Protein AF-A0A6V7YB68-F1 (afdb_monomer_lite)

InterPro domains:
  IPR001752 Kinesin motor domain [PF00225] (3-56)
  IPR001752 Kinesin motor domain [PS50067] (1-56)
  IPR027417 P-loop containing nucleoside triphosphate hydrolase [SSF52540] (2-75)
  IPR036961 Kinesin motor domain superfamily [G3DSA:3.40.850.10] (1-82)
  IPR047149 Kinesin-like protein KIF11-like [PTHR47970] (3-77)

Organism: Meloidogyne enterolobii (NCBI:txid390850)

pLDDT: mean 73.9, std 17.02, range [36.0, 94.44]

Secondary structure (DSSP, 8-state):
-------TTS-HHHHHTTTTTTSSSEEEEEE----SGGGHHHHHHHHHHHHHHTT--------GGGTTTS-SS-S----EEEEEE-

Radius of gyration: 16.35 Å; chains: 1; bounding box: 43×23×45 Å

Structure (mmCIF, N/CA/C/O backbone):
data_AF-A0A6V7YB68-F1
#
_entry.id   AF-A0A6V7YB68-F1
#
loop_
_atom_site.group_PDB
_atom_site.id
_atom_site.type_symbol
_atom_site.label_atom_id
_atom_site.label_alt_id
_atom_site.label_comp_id
_atom_site.label_asym_id
_atom_site.label_entity_id
_atom_site.label_seq_id
_atom_site.pdbx_PDB_ins_code
_atom_site.Cartn_x
_atom_site.Cartn_y
_atom_site.Cartn_z
_atom_site.occupancy
_atom_site.B_iso_or_equiv
_atom_site.auth_seq_id
_atom_site.auth_comp_id
_atom_site.auth_asym_id
_atom_site.auth_atom_id
_atom_site.pdbx_PDB_model_num
ATOM 1 N N . MET A 1 1 ? 9.736 0.560 25.984 1.00 39.53 1 MET A N 1
ATOM 2 C CA . MET A 1 1 ? 9.309 -0.145 24.757 1.00 39.53 1 MET A CA 1
ATOM 3 C C . MET A 1 1 ? 8.655 0.885 23.850 1.00 39.53 1 MET A C 1
ATOM 5 O O . MET A 1 1 ? 7.478 1.167 24.016 1.00 39.53 1 MET A O 1
ATOM 9 N N . GLY A 1 2 ? 9.450 1.569 23.024 1.00 45.38 2 GLY A N 1
ATOM 10 C CA . GLY A 1 2 ? 8.948 2.646 22.169 1.00 45.38 2 GLY A CA 1
ATOM 11 C C . GLY A 1 2 ? 8.125 2.062 21.029 1.00 45.38 2 GLY A C 1
ATOM 12 O O . GLY A 1 2 ? 8.618 1.205 20.300 1.00 45.38 2 GLY A O 1
ATOM 13 N N . SER A 1 3 ? 6.877 2.497 20.886 1.00 59.19 3 SER A N 1
ATOM 14 C CA . SER A 1 3 ? 6.111 2.274 19.662 1.00 59.19 3 SER A CA 1
ATOM 15 C C . SER A 1 3 ? 6.931 2.814 18.490 1.00 59.19 3 SER A C 1
ATOM 17 O O . SER A 1 3 ? 7.274 3.997 18.495 1.00 59.19 3 SER A O 1
ATOM 19 N N . SER A 1 4 ? 7.286 1.955 17.531 1.00 67.75 4 SER A N 1
ATOM 20 C CA . SER A 1 4 ? 7.987 2.377 16.316 1.00 67.75 4 SER A CA 1
ATOM 21 C C . SER A 1 4 ? 7.165 3.488 15.659 1.00 67.75 4 SER A C 1
ATOM 23 O O . SER A 1 4 ? 6.004 3.274 15.312 1.00 67.75 4 SER A O 1
ATOM 25 N N . HIS A 1 5 ? 7.705 4.709 15.626 1.00 77.44 5 HIS A N 1
ATOM 26 C CA . HIS A 1 5 ? 6.979 5.880 15.147 1.00 77.44 5 HIS A CA 1
ATOM 27 C C . HIS A 1 5 ? 6.763 5.741 13.641 1.00 77.44 5 HIS A C 1
ATOM 29 O O . HIS A 1 5 ? 7.714 5.836 12.867 1.00 77.44 5 HIS A O 1
ATOM 35 N N . ILE A 1 6 ? 5.516 5.515 13.228 1.00 76.88 6 ILE A N 1
ATOM 36 C CA . ILE A 1 6 ? 5.163 5.445 11.812 1.00 76.88 6 ILE A CA 1
ATOM 37 C C . ILE A 1 6 ? 5.022 6.886 11.289 1.00 76.88 6 ILE A C 1
ATOM 39 O O . ILE A 1 6 ? 4.220 7.655 11.830 1.00 76.88 6 ILE A O 1
ATOM 43 N N . PRO A 1 7 ? 5.787 7.289 10.261 1.00 80.94 7 PRO A N 1
ATOM 44 C CA . PRO A 1 7 ? 5.917 8.685 9.848 1.00 80.94 7 PRO A CA 1
ATOM 45 C C . PRO A 1 7 ? 4.737 9.202 8.999 1.00 80.94 7 PRO A C 1
ATOM 47 O O . PRO A 1 7 ? 4.909 9.797 7.937 1.00 80.94 7 PRO A O 1
ATOM 50 N N . TYR A 1 8 ? 3.497 9.067 9.478 1.00 80.25 8 TYR A N 1
ATOM 51 C CA . TYR A 1 8 ? 2.315 9.588 8.767 1.00 80.25 8 TYR A CA 1
ATOM 52 C C . TYR A 1 8 ? 2.336 11.112 8.570 1.00 80.25 8 TYR A C 1
ATOM 54 O O . TYR A 1 8 ? 1.585 11.647 7.765 1.00 80.25 8 TYR A O 1
ATOM 62 N N . ARG A 1 9 ? 3.181 11.839 9.313 1.00 81.94 9 ARG A N 1
ATO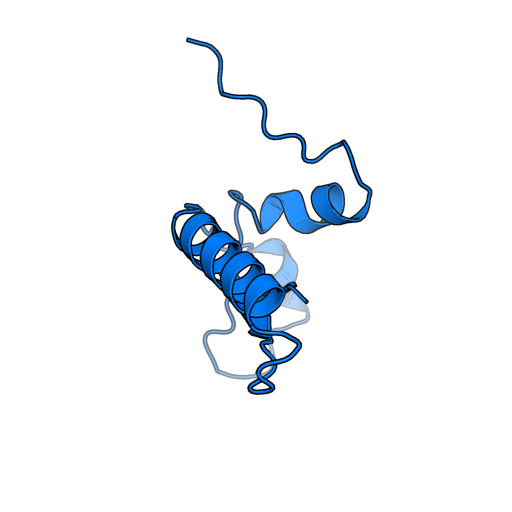M 63 C CA . ARG A 1 9 ? 3.270 13.306 9.258 1.00 81.94 9 ARG A CA 1
ATOM 64 C C . ARG A 1 9 ? 4.243 13.837 8.210 1.00 81.94 9 ARG A C 1
ATOM 66 O O . ARG A 1 9 ? 4.265 15.046 7.999 1.00 81.94 9 ARG A O 1
ATOM 73 N N . GLU A 1 10 ? 5.013 12.970 7.560 1.00 82.69 10 GLU A N 1
ATOM 74 C CA . GLU A 1 10 ? 5.987 13.387 6.545 1.00 82.69 10 GLU A CA 1
ATOM 75 C C . GLU A 1 10 ? 5.322 13.866 5.249 1.00 82.69 10 GLU A C 1
ATOM 77 O O . GLU A 1 10 ? 5.898 14.678 4.529 1.00 82.69 10 GLU A O 1
ATOM 82 N N . SER A 1 11 ? 4.082 13.446 4.965 1.00 87.75 11 SER A N 1
ATOM 83 C CA . SER A 1 11 ? 3.335 13.931 3.804 1.00 87.75 11 SER A CA 1
ATOM 84 C C . SER A 1 11 ? 1.864 14.191 4.124 1.00 87.75 11 SER A C 1
ATOM 86 O O . SER A 1 11 ? 1.267 13.580 5.010 1.00 87.75 11 SER A O 1
ATOM 88 N N . LYS A 1 12 ? 1.239 15.097 3.361 1.00 82.75 12 LYS A N 1
ATOM 89 C CA . LYS A 1 12 ? -0.209 15.342 3.467 1.00 82.75 12 LYS A CA 1
ATOM 90 C C . LYS A 1 12 ? -1.023 14.099 3.088 1.00 82.75 12 LYS A C 1
ATOM 92 O O . LYS A 1 12 ? -2.061 13.863 3.694 1.00 82.75 12 LYS A O 1
ATOM 97 N N . LEU A 1 13 ? -0.539 13.305 2.129 1.00 83.50 13 LEU A N 1
ATOM 98 C CA . LEU A 1 13 ? -1.200 12.083 1.668 1.00 83.50 13 LEU A CA 1
ATOM 99 C C . LEU A 1 13 ? -1.199 11.009 2.761 1.00 83.50 13 LEU A C 1
ATOM 101 O O . LEU A 1 13 ? -2.260 10.512 3.128 1.00 83.50 13 LEU A O 1
ATOM 105 N N . THR A 1 14 ? -0.039 10.714 3.353 1.00 82.56 14 THR A N 1
ATOM 106 C CA . THR A 1 14 ? 0.079 9.721 4.436 1.00 82.56 14 THR A CA 1
ATOM 107 C C . THR A 1 14 ? -0.639 10.148 5.713 1.00 82.56 14 THR A C 1
ATOM 109 O O . THR A 1 14 ? -1.076 9.288 6.472 1.00 82.56 14 THR A O 1
ATOM 112 N N . ARG A 1 15 ? -0.838 11.456 5.923 1.00 82.69 15 ARG A N 1
ATOM 113 C CA . ARG A 1 15 ? -1.652 11.983 7.025 1.00 82.69 15 ARG A CA 1
ATOM 114 C C . ARG A 1 15 ? -3.145 11.741 6.823 1.00 82.69 15 ARG A C 1
ATOM 116 O O . ARG A 1 15 ? -3.833 11.430 7.787 1.00 82.69 15 ARG A O 1
ATOM 123 N N . ILE A 1 16 ? -3.645 11.893 5.596 1.00 81.12 16 ILE A N 1
ATOM 124 C CA . ILE A 1 16 ? -5.050 11.600 5.267 1.00 81.12 16 ILE A CA 1
ATOM 125 C C . ILE A 1 16 ? -5.299 10.087 5.329 1.00 81.12 16 ILE A C 1
ATOM 127 O O . ILE A 1 16 ? -6.321 9.657 5.847 1.00 81.12 16 ILE A O 1
ATOM 131 N N . LEU A 1 17 ? -4.337 9.283 4.868 1.00 82.06 17 LEU A N 1
ATOM 132 C CA . LEU A 1 17 ? -4.415 7.817 4.856 1.00 82.06 17 LEU A CA 1
ATOM 133 C C . LEU A 1 17 ? -3.988 7.154 6.174 1.00 82.06 17 LEU A C 1
ATOM 135 O O . LEU A 1 17 ? -3.819 5.936 6.219 1.00 82.06 17 LEU A O 1
ATOM 139 N N . GLN A 1 18 ? -3.786 7.925 7.244 1.00 82.50 18 GLN A N 1
ATOM 140 C CA . GLN A 1 18 ? -3.328 7.391 8.527 1.00 82.50 18 GLN A CA 1
ATOM 141 C C . GLN A 1 18 ? -4.283 6.313 9.061 1.00 82.50 18 GLN A C 1
ATOM 143 O O . GLN A 1 18 ? -3.830 5.277 9.546 1.00 82.50 18 GLN A O 1
ATOM 148 N N . ASP A 1 19 ? -5.593 6.527 8.912 1.00 79.06 19 ASP A N 1
ATOM 149 C CA . ASP A 1 19 ? -6.605 5.559 9.343 1.00 79.06 19 ASP A CA 1
ATOM 150 C C . ASP A 1 19 ? -6.621 4.292 8.474 1.00 79.06 19 ASP A C 1
ATOM 152 O O . ASP A 1 19 ? -6.947 3.212 8.972 1.00 79.06 19 ASP A O 1
ATOM 156 N N . SER A 1 20 ? -6.203 4.404 7.211 1.00 81.25 20 SER A N 1
ATOM 157 C CA . SER A 1 20 ? -6.107 3.291 6.263 1.00 81.25 20 SER A CA 1
ATOM 158 C C . SER A 1 20 ? -4.830 2.454 6.449 1.00 81.25 20 SER A C 1
ATOM 160 O O . SER A 1 20 ? -4.792 1.267 6.135 1.00 81.25 20 SER A O 1
ATOM 162 N N . LEU A 1 21 ? -3.757 3.036 6.982 1.00 82.31 21 LEU A N 1
ATOM 163 C CA . LEU A 1 21 ? -2.444 2.393 7.092 1.00 82.31 21 LEU A CA 1
ATOM 164 C C . LEU A 1 21 ? -2.136 1.946 8.528 1.00 82.31 21 LEU A C 1
ATOM 166 O O . LEU A 1 21 ? -1.081 2.281 9.057 1.00 82.31 21 LEU A O 1
ATOM 170 N N . GLY A 1 22 ? -3.031 1.191 9.164 1.00 78.19 22 GLY A N 1
ATOM 171 C CA . GLY A 1 22 ? -2.882 0.706 10.547 1.00 78.19 22 GLY A CA 1
ATOM 172 C C . GLY A 1 22 ? -3.933 1.233 11.527 1.00 78.19 22 GLY A C 1
ATOM 173 O O . GLY A 1 22 ? -3.777 1.066 12.736 1.00 78.19 22 GLY A O 1
ATOM 174 N N . GLY A 1 23 ? -4.983 1.887 11.026 1.00 82.50 23 GLY A N 1
ATOM 175 C CA . GLY A 1 23 ? -6.060 2.450 11.832 1.00 82.50 23 GLY A CA 1
ATOM 176 C C . GLY A 1 23 ? -7.349 1.632 11.776 1.00 82.50 23 GLY A C 1
ATOM 177 O O . GLY A 1 23 ? -7.346 0.401 11.878 1.00 82.50 23 GLY A O 1
ATOM 178 N N . LYS A 1 24 ? -8.469 2.351 11.670 1.00 79.50 24 LYS A N 1
ATOM 179 C CA . LYS A 1 24 ? -9.827 1.847 11.922 1.00 79.50 24 LYS A CA 1
ATOM 180 C C . LYS A 1 24 ? -10.619 1.485 10.669 1.00 79.50 24 LYS A C 1
ATOM 182 O O . LYS A 1 24 ? -11.800 1.155 10.784 1.00 79.50 24 LYS A O 1
ATOM 187 N N . THR A 1 25 ? -10.015 1.536 9.484 1.00 78.50 25 THR A N 1
ATOM 188 C CA . THR A 1 25 ? -10.716 1.236 8.229 1.00 78.50 25 THR A CA 1
ATOM 189 C C . THR A 1 25 ? -10.286 -0.102 7.640 1.00 78.50 25 THR A C 1
ATOM 191 O O . THR A 1 25 ? -9.240 -0.667 7.973 1.00 78.50 25 THR A O 1
ATOM 194 N N . ILE A 1 26 ? -11.133 -0.658 6.773 1.00 79.38 26 ILE A N 1
ATOM 195 C CA . ILE A 1 26 ? -10.708 -1.756 5.910 1.00 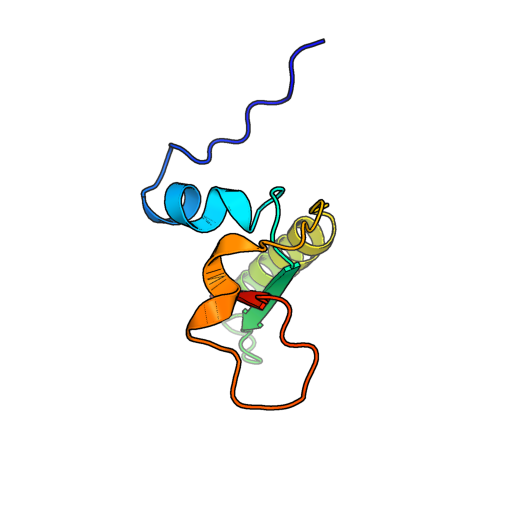79.38 26 ILE A CA 1
ATOM 196 C C . ILE A 1 26 ? -9.978 -1.125 4.739 1.00 79.38 26 ILE A C 1
ATOM 198 O O . ILE A 1 26 ? -10.500 -0.222 4.096 1.00 79.38 26 ILE A O 1
ATOM 202 N N . THR A 1 27 ? -8.779 -1.608 4.445 1.00 82.31 27 THR A N 1
ATOM 203 C CA . THR A 1 27 ? -7.947 -1.016 3.399 1.00 82.31 27 THR A CA 1
ATOM 204 C C . THR A 1 27 ? -7.563 -2.069 2.387 1.00 82.31 27 THR A C 1
ATOM 206 O O . THR A 1 27 ? -7.173 -3.180 2.743 1.00 82.31 27 THR A O 1
ATOM 209 N N . THR A 1 28 ? -7.706 -1.719 1.113 1.00 82.31 28 THR A N 1
ATOM 210 C CA . THR A 1 28 ? -7.270 -2.539 -0.016 1.00 82.31 28 THR A CA 1
ATOM 211 C C . THR A 1 28 ? -6.270 -1.741 -0.831 1.00 82.31 28 THR A C 1
ATOM 213 O O . THR A 1 28 ? -6.525 -0.588 -1.169 1.00 82.31 28 THR A O 1
ATOM 216 N N . ILE A 1 29 ? -5.137 -2.359 -1.157 1.00 85.12 29 ILE A N 1
ATOM 217 C CA . ILE A 1 29 ? -4.124 -1.754 -2.018 1.00 85.12 29 ILE A CA 1
ATOM 218 C C . ILE A 1 29 ? -4.191 -2.389 -3.401 1.00 85.12 29 ILE A C 1
ATOM 220 O O . ILE A 1 29 ? -4.200 -3.615 -3.517 1.00 85.12 29 ILE A O 1
ATOM 224 N N . ILE A 1 30 ? -4.225 -1.555 -4.439 1.00 86.25 30 ILE A N 1
ATOM 225 C CA . ILE A 1 30 ? -4.139 -1.990 -5.836 1.00 86.25 30 ILE A CA 1
ATOM 226 C C . ILE A 1 30 ? -2.753 -1.612 -6.352 1.00 86.25 30 ILE A C 1
ATOM 228 O O . ILE A 1 30 ? -2.432 -0.430 -6.453 1.00 86.25 30 ILE A O 1
ATOM 232 N N . ALA A 1 31 ? -1.949 -2.629 -6.659 1.00 86.88 31 ALA A N 1
ATOM 233 C CA . ALA A 1 31 ? -0.634 -2.483 -7.268 1.00 86.88 31 ALA A CA 1
ATOM 234 C C . ALA A 1 31 ? -0.762 -2.594 -8.791 1.00 86.88 31 ALA A C 1
ATOM 236 O O . ALA A 1 31 ? -1.199 -3.630 -9.302 1.00 86.88 31 ALA A O 1
ATOM 237 N N . THR A 1 32 ? -0.403 -1.538 -9.514 1.00 87.69 32 THR A N 1
ATOM 238 C CA . THR A 1 32 ? -0.436 -1.524 -10.982 1.00 87.69 32 THR A CA 1
ATOM 239 C C . THR A 1 32 ? 0.961 -1.757 -11.536 1.00 87.69 32 THR A C 1
ATOM 241 O O . THR A 1 32 ? 1.860 -0.977 -11.254 1.00 87.69 32 THR A O 1
ATOM 244 N N . ILE A 1 33 ? 1.147 -2.809 -12.336 1.00 89.94 33 ILE A N 1
ATOM 245 C CA . ILE A 1 33 ? 2.450 -3.161 -12.921 1.00 89.94 33 ILE A CA 1
ATOM 246 C C . ILE A 1 33 ? 2.392 -3.167 -14.448 1.00 89.94 33 ILE A C 1
ATOM 248 O O . ILE A 1 33 ? 1.343 -3.433 -15.042 1.00 89.94 33 ILE A O 1
ATOM 252 N N . SER A 1 34 ? 3.533 -2.900 -15.084 1.00 90.25 34 SER A N 1
ATOM 253 C CA . SER A 1 34 ? 3.688 -2.975 -16.538 1.00 90.25 34 SER A CA 1
ATOM 254 C C . SER A 1 34 ? 4.293 -4.327 -16.932 1.00 90.25 34 SER A C 1
ATOM 256 O O . SER A 1 34 ? 5.297 -4.729 -16.350 1.00 90.25 34 SER A O 1
ATOM 258 N N . PRO A 1 35 ? 3.750 -5.033 -17.941 1.00 87.69 35 PRO A N 1
ATOM 259 C CA . PRO A 1 35 ? 4.325 -6.292 -18.415 1.00 87.69 35 PRO A CA 1
ATOM 260 C C . PRO A 1 35 ? 5.569 -6.099 -19.302 1.00 87.69 35 PRO A C 1
ATOM 262 O O . PRO A 1 35 ? 6.164 -7.081 -19.744 1.00 87.69 35 PRO A O 1
ATOM 265 N N . ALA A 1 36 ? 5.951 -4.858 -19.621 1.00 93.75 36 ALA A N 1
ATOM 266 C CA . ALA A 1 36 ? 7.101 -4.580 -20.473 1.00 93.75 36 ALA A CA 1
ATOM 267 C C . ALA 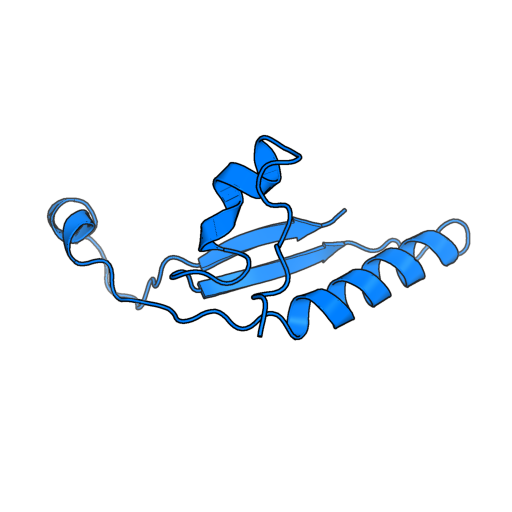A 1 36 ? 8.423 -4.891 -19.752 1.00 93.75 36 ALA A C 1
ATOM 269 O O . ALA A 1 36 ? 8.628 -4.494 -18.606 1.00 93.75 36 ALA A O 1
ATOM 270 N N . SER A 1 37 ? 9.365 -5.531 -20.451 1.00 91.69 37 SER A N 1
ATOM 271 C CA . SER A 1 37 ? 10.689 -5.865 -19.903 1.00 91.69 37 SER A CA 1
ATOM 272 C C . SER A 1 37 ? 11.493 -4.634 -19.475 1.00 91.69 37 SER A C 1
ATOM 274 O O . SER A 1 37 ? 12.253 -4.704 -18.514 1.00 91.69 37 SER A O 1
ATOM 276 N N . SER A 1 38 ? 11.276 -3.489 -20.128 1.00 94.44 38 SER A N 1
ATOM 277 C CA . SER A 1 38 ? 11.856 -2.195 -19.750 1.00 94.44 38 SER A CA 1
ATOM 278 C C . SER A 1 38 ? 11.441 -1.718 -18.357 1.00 94.44 38 SER A C 1
ATOM 280 O O . SER A 1 38 ? 12.124 -0.884 -17.777 1.00 94.44 38 SER A O 1
ATOM 282 N N . ASN A 1 39 ? 10.324 -2.222 -17.827 1.00 91.19 39 ASN A N 1
ATOM 283 C CA . ASN A 1 39 ? 9.777 -1.851 -16.522 1.00 91.19 39 ASN A CA 1
ATOM 284 C C . ASN A 1 39 ? 9.888 -2.986 -15.498 1.00 91.19 39 ASN A C 1
ATOM 286 O O . ASN A 1 39 ? 9.184 -2.965 -14.487 1.00 91.19 39 ASN A O 1
ATOM 290 N N . PHE A 1 40 ? 10.737 -3.986 -15.754 1.00 91.38 40 PHE A N 1
ATOM 291 C CA . PHE A 1 40 ? 10.882 -5.137 -14.870 1.00 91.38 40 PHE A CA 1
ATOM 292 C C . PHE A 1 40 ? 11.312 -4.726 -13.456 1.00 91.38 40 PHE A C 1
ATOM 294 O O . PHE A 1 40 ? 10.676 -5.134 -12.491 1.00 91.38 40 PHE A O 1
ATOM 301 N N . GLU A 1 41 ? 12.333 -3.873 -13.337 1.00 93.81 41 GLU A N 1
ATOM 302 C CA . GLU A 1 41 ? 12.850 -3.410 -12.042 1.00 93.81 41 GLU A CA 1
ATOM 303 C C . GLU A 1 41 ? 11.786 -2.654 -11.233 1.00 93.81 41 GLU A C 1
ATOM 305 O O . GLU A 1 41 ? 11.518 -3.003 -10.086 1.00 93.81 41 GLU A O 1
ATOM 310 N N . GLU A 1 42 ? 11.091 -1.700 -11.858 1.00 90.62 42 GLU A N 1
ATOM 311 C CA . GLU A 1 42 ? 10.006 -0.965 -11.196 1.00 90.62 42 GLU A CA 1
ATOM 312 C C . GLU A 1 42 ? 8.842 -1.879 -10.802 1.00 90.62 42 GLU A C 1
ATOM 314 O O . GLU A 1 42 ? 8.308 -1.771 -9.703 1.00 90.62 42 GLU A O 1
ATOM 319 N N . SER A 1 43 ? 8.486 -2.851 -11.646 1.00 91.12 43 SER A N 1
ATOM 320 C CA . SER A 1 43 ? 7.424 -3.810 -11.320 1.00 91.12 43 SER A CA 1
ATOM 321 C C . SER A 1 43 ? 7.792 -4.682 -10.119 1.00 91.12 43 SER A C 1
ATOM 323 O O . SER A 1 43 ? 6.929 -4.976 -9.290 1.00 91.12 43 SER A O 1
ATOM 325 N N . VAL A 1 44 ? 9.066 -5.071 -9.992 1.00 92.81 44 VAL A N 1
ATOM 326 C CA . VAL A 1 44 ? 9.574 -5.778 -8.808 1.00 92.81 44 VAL A CA 1
ATOM 327 C C . VAL A 1 44 ? 9.487 -4.878 -7.574 1.00 92.81 44 VAL A C 1
ATOM 329 O O . VAL A 1 44 ? 8.965 -5.325 -6.553 1.00 92.81 44 VAL A O 1
ATOM 332 N N . ASN A 1 45 ? 9.884 -3.606 -7.671 1.00 92.12 45 ASN A N 1
ATOM 333 C CA . ASN A 1 45 ? 9.772 -2.645 -6.567 1.00 92.12 45 ASN A CA 1
ATOM 334 C C . ASN A 1 45 ? 8.315 -2.465 -6.102 1.00 92.12 45 ASN A C 1
ATOM 336 O O . ASN A 1 45 ? 8.033 -2.506 -4.898 1.00 92.12 45 ASN A O 1
ATOM 340 N N . THR A 1 46 ? 7.372 -2.324 -7.038 1.00 91.44 46 THR A N 1
ATOM 341 C CA . THR A 1 46 ? 5.936 -2.206 -6.741 1.00 91.44 46 THR A CA 1
ATOM 342 C C . THR A 1 46 ? 5.399 -3.469 -6.062 1.00 91.44 46 THR A C 1
ATOM 344 O O . THR A 1 46 ? 4.642 -3.380 -5.089 1.00 91.44 46 THR A O 1
ATOM 347 N N . LEU A 1 47 ? 5.810 -4.659 -6.512 1.00 90.25 47 LEU A N 1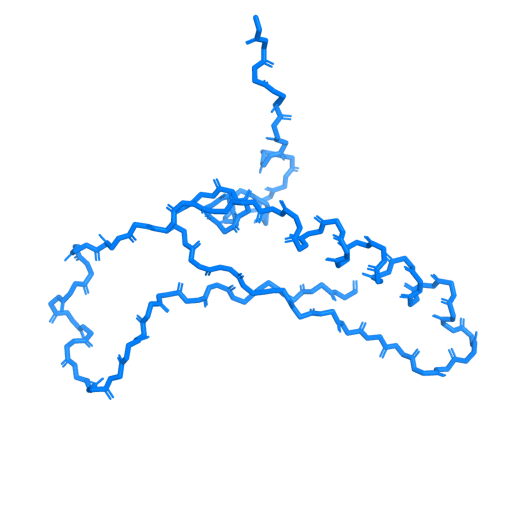
ATOM 348 C CA . LEU A 1 47 ? 5.422 -5.930 -5.889 1.00 90.25 47 LEU A CA 1
ATOM 349 C C . LEU A 1 47 ? 6.014 -6.100 -4.485 1.00 90.25 47 LEU A C 1
ATOM 351 O O . LEU A 1 47 ? 5.302 -6.525 -3.572 1.00 90.25 47 LEU A O 1
ATOM 355 N N . ASP A 1 48 ? 7.275 -5.725 -4.285 1.00 92.25 48 ASP A N 1
ATOM 356 C CA . ASP A 1 48 ? 7.925 -5.745 -2.974 1.00 92.25 48 ASP A CA 1
ATOM 357 C C . ASP A 1 48 ? 7.213 -4.818 -1.988 1.00 92.25 48 ASP A C 1
ATOM 359 O O . ASP A 1 48 ? 6.985 -5.182 -0.826 1.00 92.25 48 ASP A O 1
ATOM 363 N N . TYR A 1 49 ? 6.799 -3.636 -2.450 1.00 89.19 49 TYR A N 1
ATOM 364 C CA . TYR A 1 49 ? 5.970 -2.744 -1.653 1.00 89.19 49 TYR A CA 1
ATOM 365 C C . TYR A 1 49 ? 4.621 -3.392 -1.326 1.00 89.19 49 TYR A C 1
ATOM 367 O O . TYR A 1 49 ? 4.230 -3.434 -0.157 1.00 89.19 49 TYR A O 1
ATOM 375 N N . ALA A 1 50 ? 3.919 -3.940 -2.321 1.00 88.44 50 ALA A N 1
ATOM 376 C CA . ALA A 1 50 ? 2.627 -4.596 -2.124 1.00 88.44 50 ALA A CA 1
ATOM 377 C C . ALA A 1 50 ? 2.717 -5.755 -1.116 1.00 88.44 50 ALA A C 1
ATOM 379 O O . ALA A 1 50 ? 1.848 -5.904 -0.252 1.00 88.44 50 ALA A O 1
ATOM 380 N N . GLN A 1 51 ? 3.800 -6.534 -1.161 1.00 89.12 51 GLN A N 1
ATOM 381 C CA . GLN A 1 51 ? 4.067 -7.609 -0.209 1.00 89.12 51 GLN A CA 1
ATOM 382 C C . GLN A 1 51 ? 4.239 -7.085 1.222 1.00 89.12 51 GLN A C 1
ATOM 384 O O . GLN A 1 51 ? 3.711 -7.684 2.162 1.00 89.12 51 GLN A O 1
ATOM 389 N N . ARG A 1 52 ? 4.945 -5.965 1.414 1.00 88.19 52 ARG A N 1
ATOM 390 C CA . ARG A 1 52 ? 5.074 -5.322 2.734 1.00 88.19 52 ARG A CA 1
ATOM 391 C C . ARG A 1 52 ? 3.734 -4.771 3.206 1.00 88.19 52 ARG A C 1
ATOM 393 O O . ARG A 1 52 ? 3.350 -5.000 4.351 1.00 88.19 52 ARG A O 1
ATOM 400 N N . ALA A 1 53 ? 3.009 -4.101 2.318 1.00 86.00 53 ALA A N 1
ATOM 401 C CA . ALA A 1 53 ? 1.750 -3.452 2.642 1.00 86.00 53 ALA A CA 1
ATOM 402 C C . ALA A 1 53 ? 0.640 -4.455 2.999 1.00 86.00 53 ALA A C 1
ATOM 404 O O . ALA A 1 53 ? -0.168 -4.190 3.885 1.00 86.00 53 ALA A O 1
ATOM 405 N N . LYS A 1 54 ? 0.666 -5.659 2.414 1.00 84.25 54 LYS A N 1
ATOM 406 C CA . LYS A 1 54 ? -0.198 -6.787 2.804 1.00 84.25 54 LYS A CA 1
ATOM 407 C C . LYS A 1 54 ? -0.083 -7.158 4.291 1.00 84.25 54 LYS A C 1
ATOM 409 O O . LYS A 1 54 ? -1.038 -7.677 4.860 1.00 84.25 54 LYS A O 1
ATOM 414 N N . ASN A 1 55 ? 1.069 -6.920 4.919 1.00 85.44 55 ASN A N 1
ATOM 415 C CA . ASN A 1 55 ? 1.293 -7.251 6.329 1.00 85.44 55 ASN A CA 1
ATOM 416 C C . ASN A 1 55 ? 0.821 -6.154 7.296 1.00 85.44 55 ASN A C 1
ATOM 418 O O . ASN A 1 55 ? 0.911 -6.341 8.513 1.00 85.44 55 ASN A O 1
ATOM 422 N N . ILE A 1 56 ? 0.324 -5.022 6.786 1.00 84.56 56 ILE A N 1
ATOM 423 C CA . ILE A 1 56 ? -0.260 -3.964 7.611 1.00 84.56 56 ILE A CA 1
ATOM 424 C C . ILE A 1 56 ? -1.540 -4.504 8.255 1.00 84.56 56 ILE A C 1
ATOM 426 O O . ILE A 1 56 ? -2.437 -5.012 7.582 1.00 84.56 56 ILE A O 1
ATOM 430 N N . LYS A 1 57 ? -1.613 -4.412 9.585 1.00 81.81 57 LYS A N 1
ATOM 431 C CA . LYS A 1 57 ? -2.775 -4.845 10.363 1.00 81.81 57 LYS A CA 1
ATOM 432 C C . LYS A 1 57 ? -3.615 -3.632 10.730 1.00 81.81 57 LYS A C 1
ATOM 434 O O . LYS A 1 57 ? -3.172 -2.805 11.519 1.00 81.81 57 LYS A O 1
ATOM 439 N N . ASN A 1 58 ? -4.834 -3.583 10.206 1.00 81.69 58 ASN A N 1
ATOM 440 C CA . ASN A 1 58 ? -5.845 -2.621 10.630 1.00 81.69 58 ASN A CA 1
ATOM 441 C C . ASN A 1 58 ? -6.757 -3.256 11.684 1.00 81.69 58 ASN A C 1
ATOM 443 O O . ASN A 1 58 ? -6.985 -4.470 11.667 1.00 81.69 58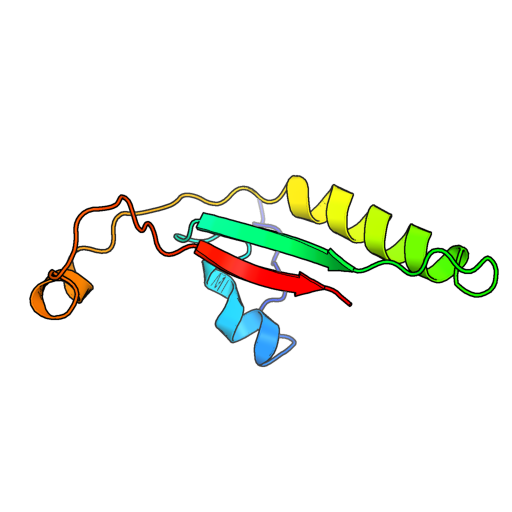 ASN A O 1
ATOM 447 N N . ASN A 1 59 ? -7.306 -2.433 12.575 1.00 81.88 59 ASN A N 1
ATOM 448 C CA . ASN A 1 59 ? -8.332 -2.838 13.532 1.00 81.88 59 ASN A CA 1
ATOM 449 C C . ASN A 1 59 ? -9.656 -2.159 13.155 1.00 81.88 59 ASN A C 1
ATOM 451 O O . ASN A 1 59 ? -9.973 -1.106 13.709 1.00 81.88 59 ASN A O 1
ATOM 455 N N . PRO A 1 60 ? -10.400 -2.697 12.170 1.00 77.31 60 PRO A N 1
ATOM 456 C CA . PRO A 1 60 ? -11.557 -2.012 11.622 1.00 77.31 60 PRO A CA 1
ATOM 457 C C . PRO A 1 60 ? -12.662 -1.850 12.670 1.00 77.31 60 PRO A C 1
ATOM 459 O O . PRO A 1 60 ? -13.129 -2.834 13.244 1.00 77.31 60 PRO A O 1
ATOM 462 N N . GLU A 1 61 ? -13.118 -0.616 12.871 1.00 76.81 61 GLU A N 1
ATOM 463 C CA . GLU A 1 61 ? -14.209 -0.280 13.788 1.00 76.81 61 GLU A CA 1
ATOM 464 C C . GLU A 1 61 ? -15.448 0.159 12.997 1.00 76.81 61 GLU A C 1
ATOM 466 O O . GLU A 1 61 ? -15.354 0.826 11.966 1.00 76.81 61 GLU A O 1
ATOM 471 N N . VAL A 1 62 ? -16.636 -0.232 13.465 1.00 66.56 62 VAL A N 1
ATOM 472 C CA . VAL A 1 62 ? -17.895 0.221 12.860 1.00 66.56 62 VAL A CA 1
ATOM 473 C C . VAL A 1 62 ? -18.128 1.666 13.285 1.00 66.56 62 VAL A C 1
ATOM 475 O O . VAL A 1 62 ? -18.349 1.940 14.462 1.00 66.56 62 VAL A O 1
ATOM 478 N N . ASN A 1 63 ? -18.059 2.591 12.329 1.00 63.97 63 ASN A N 1
ATOM 479 C CA . ASN A 1 63 ? -18.278 4.005 12.595 1.00 63.97 63 ASN A CA 1
ATOM 480 C C . ASN A 1 63 ? -19.781 4.326 12.534 1.00 63.97 63 ASN A C 1
ATOM 482 O O . ASN A 1 63 ? -20.343 4.478 11.449 1.00 63.97 63 ASN A O 1
ATOM 486 N N . TYR A 1 64 ? -20.434 4.380 13.699 1.00 56.75 64 TYR A N 1
ATOM 487 C CA . TYR A 1 64 ? -21.889 4.526 13.793 1.00 56.75 64 TYR A CA 1
ATOM 488 C C . TYR A 1 64 ? -22.405 5.939 13.450 1.00 56.75 64 TYR A C 1
ATOM 490 O O . TYR A 1 64 ? -23.587 6.100 13.149 1.00 56.75 64 TYR A O 1
ATOM 498 N N . GLU A 1 65 ? -21.545 6.964 13.443 1.00 54.81 65 GLU A N 1
ATOM 499 C CA . GLU A 1 65 ? -21.965 8.372 13.302 1.00 54.81 65 GLU A CA 1
ATOM 500 C C . GLU A 1 65 ? -22.251 8.821 11.854 1.00 54.81 65 GLU A C 1
ATO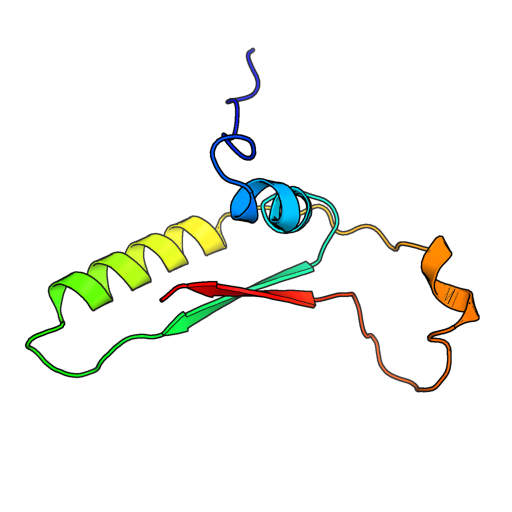M 502 O O . GLU A 1 65 ? -22.846 9.872 11.633 1.00 54.81 65 GLU A O 1
ATOM 507 N N . LEU A 1 66 ? -21.903 8.017 10.843 1.00 52.59 66 LEU A N 1
ATOM 508 C CA . LEU A 1 66 ? -22.187 8.318 9.427 1.00 52.59 66 LEU A CA 1
ATOM 509 C C . LEU A 1 66 ? -23.550 7.785 8.939 1.00 52.59 66 LEU A C 1
ATOM 511 O O . LEU A 1 66 ? -23.916 7.981 7.776 1.00 52.59 66 LEU A O 1
ATOM 515 N N . HIS A 1 67 ? -24.308 7.102 9.803 1.00 49.16 67 HIS A N 1
ATOM 516 C CA . HIS A 1 67 ? -25.398 6.219 9.380 1.00 49.16 67 HIS A CA 1
ATOM 517 C C . HIS A 1 67 ? -26.682 6.894 8.892 1.00 49.16 67 HIS A C 1
ATOM 519 O O . HIS A 1 67 ? -27.410 6.266 8.124 1.00 49.16 67 HIS A O 1
ATOM 525 N N . GLU A 1 68 ? -26.969 8.147 9.245 1.00 49.22 68 GLU A N 1
ATOM 526 C CA . GLU A 1 68 ? -28.291 8.711 8.933 1.00 49.22 68 GLU A CA 1
ATOM 527 C C . GLU A 1 68 ? -28.459 9.099 7.450 1.00 49.22 68 GLU A C 1
ATOM 529 O O . GLU A 1 68 ? -29.565 9.051 6.918 1.00 49.22 68 GLU A O 1
ATOM 534 N N . ARG A 1 69 ? -27.367 9.399 6.724 1.00 47.09 69 ARG A N 1
ATOM 535 C CA . ARG A 1 69 ? -27.438 9.803 5.300 1.00 47.09 69 ARG A CA 1
ATOM 536 C C . ARG A 1 69 ? -27.119 8.711 4.275 1.00 47.09 69 ARG A C 1
ATOM 538 O O . ARG A 1 69 ? -27.415 8.900 3.100 1.00 47.09 69 ARG A O 1
ATOM 545 N N . VAL A 1 70 ? -26.563 7.567 4.683 1.00 53.12 70 VAL A N 1
ATOM 546 C CA . VAL A 1 70 ? -26.103 6.501 3.756 1.00 53.12 70 VAL A CA 1
ATOM 547 C C . VAL A 1 70 ? -27.027 5.266 3.775 1.00 53.12 70 VAL A C 1
ATOM 549 O O . VAL A 1 70 ? -26.761 4.259 3.129 1.00 53.12 70 VAL A O 1
ATOM 552 N N . PHE A 1 71 ? -28.171 5.341 4.462 1.00 48.00 71 PHE A N 1
ATOM 553 C CA . PHE A 1 71 ? -29.080 4.210 4.704 1.00 48.00 71 PHE A CA 1
ATOM 554 C C . PHE A 1 71 ? -29.803 3.645 3.456 1.00 48.00 71 PHE A C 1
ATOM 556 O O . PHE A 1 71 ? -30.557 2.677 3.551 1.00 48.00 71 PHE A O 1
ATOM 563 N N . LEU A 1 72 ? -29.573 4.191 2.258 1.00 50.56 72 LEU A N 1
ATOM 564 C CA . LEU A 1 72 ? -30.195 3.721 1.018 1.00 50.56 72 LEU A CA 1
ATOM 565 C C . LEU A 1 72 ? -29.257 2.814 0.215 1.00 50.56 72 LEU A C 1
ATOM 567 O O . LEU A 1 72 ? -28.698 3.233 -0.796 1.00 50.56 72 LEU A O 1
ATOM 571 N N . LYS A 1 73 ? -29.162 1.554 0.652 1.00 43.09 73 LYS A N 1
ATOM 572 C CA . LYS A 1 73 ? -29.246 0.317 -0.159 1.00 43.09 73 LYS A CA 1
ATOM 573 C C . LYS A 1 73 ? -28.403 -0.797 0.456 1.00 43.09 73 LYS A C 1
ATOM 575 O O . LYS A 1 73 ? -27.192 -0.697 0.591 1.00 43.09 73 LYS A O 1
ATOM 580 N N . ASN A 1 74 ? -29.090 -1.896 0.755 1.00 38.44 74 ASN A N 1
ATOM 581 C CA . ASN A 1 74 ? -28.553 -3.223 1.030 1.00 38.44 74 ASN A CA 1
ATOM 582 C C . ASN A 1 74 ? -27.235 -3.521 0.300 1.00 38.44 74 ASN A C 1
ATOM 584 O O . ASN A 1 74 ? -27.235 -3.797 -0.894 1.00 38.44 74 ASN A O 1
ATOM 588 N N . THR A 1 75 ? -26.125 -3.502 1.030 1.00 36.00 75 THR A N 1
ATOM 589 C CA . THR A 1 75 ? -24.982 -4.429 0.958 1.00 36.00 75 THR A CA 1
ATOM 590 C C . THR A 1 75 ? -23.987 -4.005 2.040 1.00 36.00 75 THR A C 1
ATOM 592 O O . THR A 1 75 ? -23.992 -2.867 2.494 1.00 36.00 75 THR A O 1
ATOM 595 N N . LYS A 1 76 ? -23.161 -4.934 2.522 1.00 40.72 76 LYS A N 1
ATOM 596 C CA . LYS A 1 76 ? -22.166 -4.731 3.585 1.00 40.72 76 LYS A CA 1
ATOM 597 C C . LYS A 1 76 ? -21.037 -3.785 3.136 1.00 40.72 76 LYS A C 1
ATOM 599 O O . LYS A 1 76 ? -19.896 -4.216 2.998 1.00 40.72 76 LYS A O 1
ATOM 604 N N . MET A 1 77 ? -21.335 -2.515 2.893 1.00 41.41 77 MET A N 1
ATOM 605 C CA . MET A 1 77 ? -20.352 -1.501 2.526 1.00 41.41 77 MET A CA 1
ATOM 606 C C . MET A 1 77 ? -19.660 -1.007 3.799 1.00 41.41 77 MET A C 1
ATOM 608 O O . MET A 1 77 ? -19.937 0.061 4.335 1.00 41.41 77 MET A O 1
ATOM 612 N N . LYS A 1 78 ? -18.768 -1.849 4.328 1.00 49.06 78 LYS A N 1
ATOM 613 C CA . LYS A 1 78 ? -17.684 -1.370 5.188 1.00 49.06 78 LYS A CA 1
ATOM 614 C C . LYS A 1 78 ? -16.883 -0.388 4.327 1.00 49.06 78 LYS A C 1
ATOM 616 O O . LYS A 1 78 ? -16.605 -0.736 3.182 1.00 49.06 78 LYS A O 1
ATOM 621 N N . LEU A 1 79 ? -16.579 0.820 4.814 1.00 51.44 79 LEU A N 1
ATOM 622 C CA . LEU A 1 79 ? -15.709 1.751 4.086 1.00 51.44 79 LEU A CA 1
ATOM 623 C C . LEU A 1 79 ? -14.402 1.008 3.770 1.00 51.44 79 LEU A C 1
ATOM 625 O O . LEU A 1 79 ? -13.646 0.666 4.681 1.00 51.44 79 LEU A O 1
ATOM 629 N N . ILE A 1 80 ? -14.219 0.663 2.496 1.00 54.22 80 ILE A N 1
ATOM 630 C CA . ILE A 1 80 ? -12.978 0.115 1.971 1.00 54.22 80 ILE A CA 1
ATOM 631 C C . ILE A 1 80 ? -12.246 1.307 1.383 1.00 54.22 80 ILE A C 1
ATOM 633 O O . ILE A 1 80 ? -12.661 1.837 0.352 1.00 54.22 80 ILE A O 1
ATOM 637 N N . ASP A 1 81 ? -11.180 1.734 2.044 1.00 59.81 81 ASP A N 1
ATOM 638 C CA . ASP A 1 81 ? -10.270 2.703 1.454 1.00 59.81 81 ASP A CA 1
ATOM 639 C C . ASP A 1 81 ? -9.423 1.966 0.413 1.00 59.81 81 ASP A C 1
ATOM 641 O O . ASP A 1 81 ? -8.718 1.002 0.735 1.00 59.81 81 ASP A O 1
ATOM 645 N N . PHE A 1 82 ? -9.519 2.396 -0.845 1.00 55.91 82 PHE A N 1
ATOM 646 C CA . PHE A 1 82 ? -8.664 1.907 -1.919 1.00 55.91 82 PHE A CA 1
ATOM 647 C C . PHE A 1 82 ? -7.436 2.803 -2.013 1.00 55.91 82 PHE A C 1
ATOM 649 O O . PHE A 1 82 ? -7.532 3.968 -2.397 1.00 55.91 82 PHE A O 1
ATOM 656 N N . VAL A 1 83 ? -6.275 2.258 -1.670 1.00 59.97 83 VAL A N 1
ATOM 657 C CA . VAL A 1 83 ? -4.994 2.930 -1.880 1.00 59.97 83 VAL A CA 1
ATOM 658 C C . VAL A 1 83 ? -4.403 2.391 -3.181 1.00 59.97 83 VAL A C 1
ATOM 660 O O . VAL A 1 83 ? -4.099 1.206 -3.296 1.00 59.97 83 VAL A O 1
ATOM 663 N N . VAL A 1 84 ? -4.275 3.249 -4.191 1.00 54.25 84 VAL A N 1
ATOM 664 C CA . VAL A 1 84 ? -3.608 2.900 -5.453 1.00 54.25 84 VAL A CA 1
ATOM 665 C C . VAL A 1 84 ? -2.127 3.213 -5.302 1.00 54.25 84 VAL A C 1
ATOM 667 O O . VAL A 1 84 ? -1.774 4.339 -4.950 1.00 54.25 84 VAL A O 1
ATOM 670 N N . ILE A 1 85 ? -1.275 2.219 -5.541 1.00 61.31 85 ILE A N 1
ATOM 671 C CA . ILE A 1 85 ? 0.179 2.393 -5.561 1.00 61.31 85 ILE A CA 1
ATOM 672 C C . ILE A 1 85 ? 0.629 2.166 -6.996 1.00 61.31 85 ILE A C 1
ATOM 674 O O . ILE A 1 85 ? 0.454 1.070 -7.536 1.00 61.31 85 ILE A O 1
ATOM 678 N N . PHE A 1 86 ? 1.115 3.254 -7.592 1.00 50.25 86 PHE A N 1
ATOM 679 C CA . PHE A 1 86 ? 1.738 3.295 -8.908 1.00 50.25 86 PHE A CA 1
ATOM 680 C C . PHE A 1 86 ? 3.190 2.841 -8.798 1.00 50.25 86 PHE A C 1
ATOM 682 O O . PHE A 1 86 ? 3.853 3.296 -7.837 1.00 50.25 86 PHE A O 1
#

Sequence (86 aa):
MGSSHIPYRESKLTRILQDSLGGKTITTIIATISPASSNFEESVNTLDYAQRAKNIKNNPEVNYELHERVFLKNTKMKLIDFVVIF

Foldseek 3Di:
DDDPDDPLVPDPVSVVCVCVQAHAAAEDEDQDADPDPVCPVVRVVSVVVVVVSVPRDYNHDDDPVVPPPPVPDDDPCGPYHYHYDD